Protein AF-A0A396HII7-F1 (afdb_monomer)

Structure (mmCIF, N/CA/C/O backbone):
data_AF-A0A396HII7-F1
#
_entry.id   AF-A0A396HII7-F1
#
loop_
_atom_site.group_PDB
_atom_site.id
_atom_site.type_symbol
_atom_site.label_atom_id
_atom_site.label_alt_id
_atom_site.label_comp_id
_atom_site.label_asym_id
_atom_site.label_entity_id
_atom_site.label_seq_id
_atom_site.pdbx_PDB_ins_code
_atom_site.Cartn_x
_atom_site.Cartn_y
_atom_site.Cartn_z
_atom_site.occupancy
_atom_site.B_iso_or_equiv
_atom_site.auth_seq_id
_atom_site.auth_comp_id
_atom_site.auth_asym_id
_atom_site.auth_atom_id
_atom_site.pdbx_PDB_model_num
ATOM 1 N N . MET A 1 1 ? 71.553 -1.050 11.397 1.00 57.62 1 MET A N 1
ATOM 2 C CA . MET A 1 1 ? 70.196 -0.624 11.823 1.00 57.62 1 MET A CA 1
ATOM 3 C C . MET A 1 1 ? 69.622 0.555 11.029 1.00 57.62 1 MET A C 1
ATOM 5 O O . MET A 1 1 ? 68.467 0.477 10.645 1.00 57.62 1 MET A O 1
ATOM 9 N N . LYS A 1 2 ? 70.392 1.611 10.714 1.00 61.56 2 LYS A N 1
ATOM 10 C CA . LYS A 1 2 ? 69.886 2.790 9.973 1.00 61.56 2 LYS A CA 1
ATOM 11 C C . LYS A 1 2 ? 69.479 2.507 8.511 1.00 61.56 2 LYS A C 1
ATOM 13 O O . LYS A 1 2 ? 68.483 3.046 8.051 1.00 61.56 2 LYS A O 1
ATOM 18 N N . GLY A 1 3 ? 70.200 1.622 7.813 1.00 68.00 3 GLY A N 1
ATOM 19 C CA . GLY A 1 3 ? 69.889 1.252 6.420 1.00 68.00 3 GLY A CA 1
ATOM 20 C C . GLY A 1 3 ? 68.601 0.435 6.259 1.00 68.00 3 GLY A C 1
ATOM 21 O O . GLY A 1 3 ? 67.838 0.672 5.333 1.00 68.00 3 GLY A O 1
ATOM 22 N N . VAL A 1 4 ? 68.308 -0.460 7.209 1.00 72.00 4 VAL A N 1
ATOM 23 C CA . VAL A 1 4 ? 67.049 -1.231 7.229 1.00 72.00 4 VAL A CA 1
ATOM 24 C C . VAL A 1 4 ? 65.860 -0.306 7.489 1.00 72.00 4 VAL A C 1
ATOM 26 O O . VAL A 1 4 ? 64.832 -0.431 6.836 1.00 72.00 4 VAL A O 1
ATOM 29 N N . PHE A 1 5 ? 66.022 0.675 8.382 1.00 71.44 5 PHE A N 1
ATOM 30 C CA . PHE A 1 5 ? 64.993 1.681 8.639 1.00 71.44 5 PHE A CA 1
ATOM 31 C C . PHE A 1 5 ? 64.696 2.530 7.394 1.00 71.44 5 PHE A C 1
ATOM 33 O O . PHE A 1 5 ? 63.537 2.742 7.056 1.00 71.44 5 PHE A O 1
ATOM 40 N N . TRP A 1 6 ? 65.731 2.949 6.660 1.00 75.75 6 TRP A N 1
ATOM 41 C CA . TRP A 1 6 ? 65.559 3.713 5.422 1.00 75.75 6 TRP A CA 1
ATOM 42 C C . TRP A 1 6 ? 64.851 2.911 4.320 1.00 75.75 6 TRP A C 1
ATOM 44 O O . TRP A 1 6 ? 63.961 3.438 3.659 1.00 75.75 6 TRP A O 1
ATOM 54 N N . LEU A 1 7 ? 65.175 1.623 4.169 1.00 74.50 7 LEU A N 1
ATOM 55 C CA . LEU A 1 7 ? 64.502 0.739 3.210 1.00 74.50 7 LEU A CA 1
ATOM 56 C C . LEU A 1 7 ? 63.015 0.535 3.543 1.00 74.50 7 LEU A C 1
ATOM 58 O O . LEU A 1 7 ? 62.179 0.543 2.640 1.00 74.50 7 LEU A O 1
ATOM 62 N N . LEU A 1 8 ? 62.671 0.414 4.829 1.00 74.56 8 LEU A N 1
ATOM 63 C CA . LEU A 1 8 ? 61.278 0.289 5.270 1.00 74.56 8 LEU A CA 1
ATOM 64 C C . LEU A 1 8 ? 60.475 1.571 5.012 1.00 74.56 8 LEU A C 1
ATOM 66 O O . LEU A 1 8 ? 59.342 1.496 4.542 1.00 74.56 8 LEU A O 1
ATOM 70 N N . VAL A 1 9 ? 61.066 2.747 5.250 1.00 78.19 9 VAL A N 1
ATOM 71 C CA . VAL A 1 9 ? 60.403 4.038 4.993 1.00 78.19 9 VAL A CA 1
ATOM 72 C C . VAL A 1 9 ? 60.143 4.237 3.497 1.00 78.19 9 VAL A C 1
ATOM 74 O O . VAL A 1 9 ? 59.038 4.616 3.115 1.00 78.19 9 VAL A O 1
ATOM 77 N N . VAL A 1 10 ? 61.114 3.914 2.637 1.00 80.69 10 VAL A N 1
ATOM 78 C CA . VAL A 1 10 ? 60.950 4.017 1.176 1.00 80.69 10 VAL A CA 1
ATOM 79 C C . VAL A 1 10 ? 59.861 3.063 0.670 1.00 80.69 10 VAL A C 1
ATOM 81 O O . VAL A 1 10 ? 59.030 3.459 -0.145 1.00 80.69 10 VAL A O 1
ATOM 84 N N . SER A 1 11 ? 59.799 1.838 1.200 1.00 71.75 11 SER A N 1
ATOM 85 C CA . SER A 1 11 ? 58.761 0.863 0.840 1.00 71.75 11 SER A CA 1
ATOM 86 C C . SER A 1 11 ? 57.343 1.338 1.178 1.00 71.75 11 SER A C 1
ATOM 88 O O . SER A 1 11 ? 56.421 1.080 0.405 1.00 71.75 11 SER A O 1
ATOM 90 N N . VAL A 1 12 ? 57.147 2.019 2.312 1.00 75.81 12 VAL A N 1
ATOM 91 C CA . VAL A 1 12 ? 55.826 2.533 2.722 1.00 75.81 12 VAL A CA 1
ATOM 92 C C . VAL A 1 12 ? 55.381 3.696 1.832 1.00 75.81 12 VAL A C 1
ATOM 94 O O . VAL A 1 12 ? 54.211 3.773 1.460 1.00 75.81 12 VAL A O 1
ATOM 97 N N . VAL A 1 13 ? 56.312 4.566 1.431 1.00 76.19 13 VAL A N 1
ATOM 98 C CA . VAL A 1 13 ? 56.009 5.705 0.549 1.00 76.19 13 VAL A CA 1
ATOM 99 C C . VAL A 1 13 ? 55.582 5.221 -0.841 1.00 76.19 13 VAL A C 1
ATOM 101 O O . VAL A 1 13 ? 54.569 5.688 -1.357 1.00 76.19 13 VAL A O 1
ATOM 104 N N . ILE A 1 14 ? 56.263 4.219 -1.408 1.00 73.88 14 ILE A N 1
ATOM 105 C CA . ILE A 1 14 ? 55.918 3.664 -2.731 1.00 73.88 14 ILE A CA 1
ATOM 106 C C . ILE A 1 14 ? 54.527 3.005 -2.728 1.00 73.88 14 ILE A C 1
ATOM 108 O O . ILE A 1 14 ? 53.771 3.154 -3.687 1.00 73.88 14 ILE A O 1
ATOM 112 N N . ALA A 1 15 ? 54.148 2.321 -1.643 1.00 68.44 15 ALA A N 1
ATOM 113 C CA . ALA A 1 15 ? 52.841 1.667 -1.536 1.00 68.44 15 ALA A CA 1
ATOM 114 C C . ALA A 1 15 ? 51.663 2.660 -1.454 1.00 68.44 15 ALA A C 1
ATOM 116 O O . ALA A 1 15 ? 50.546 2.317 -1.836 1.00 68.44 15 ALA A O 1
ATOM 117 N N . SER A 1 16 ? 51.905 3.900 -1.007 1.00 66.56 16 SER A N 1
ATOM 118 C CA . SER A 1 16 ? 50.868 4.939 -0.893 1.00 66.56 16 SER A CA 1
ATOM 119 C C . SER A 1 16 ? 50.465 5.589 -2.224 1.00 66.56 16 SER A C 1
ATOM 121 O O . SER A 1 16 ? 49.488 6.334 -2.271 1.00 66.56 16 SER A O 1
ATOM 123 N N . TRP A 1 17 ? 51.179 5.288 -3.313 1.00 65.12 17 TRP A N 1
ATOM 124 C CA . TRP A 1 17 ? 50.896 5.813 -4.655 1.00 65.12 17 TRP A CA 1
ATOM 125 C C . TRP A 1 17 ? 50.217 4.811 -5.587 1.00 65.12 17 TRP A C 1
ATOM 127 O O . TRP A 1 17 ? 50.031 5.109 -6.765 1.00 65.12 17 TRP A O 1
ATOM 137 N N . ILE A 1 18 ? 49.821 3.637 -5.089 1.00 70.19 18 ILE A N 1
ATOM 138 C CA . ILE A 1 18 ? 49.029 2.690 -5.876 1.00 70.19 18 ILE A CA 1
ATOM 139 C C . ILE A 1 18 ? 47.551 3.081 -5.727 1.00 70.19 18 ILE A C 1
ATOM 141 O O . ILE A 1 18 ? 47.002 2.938 -4.632 1.00 70.19 18 ILE A O 1
ATOM 145 N N . PRO A 1 19 ? 46.871 3.564 -6.783 1.00 62.53 19 PRO A N 1
ATOM 146 C CA . PRO A 1 19 ? 45.441 3.827 -6.717 1.00 62.53 19 PRO A CA 1
ATOM 147 C C . PRO A 1 19 ? 44.676 2.508 -6.525 1.00 62.53 19 PRO A C 1
ATOM 149 O O . PRO A 1 19 ? 44.428 1.753 -7.466 1.00 62.53 19 PRO A O 1
ATOM 152 N N . LEU A 1 20 ? 44.285 2.236 -5.279 1.00 60.09 20 LEU A N 1
ATOM 153 C CA . LEU A 1 20 ? 43.356 1.178 -4.876 1.00 60.09 20 LEU A CA 1
ATOM 154 C C . LEU A 1 20 ? 41.928 1.544 -5.302 1.00 60.09 20 LEU A C 1
ATOM 156 O O . LEU A 1 20 ? 41.086 1.839 -4.465 1.00 60.09 20 LEU A O 1
ATOM 160 N N . SER A 1 21 ? 41.650 1.576 -6.605 1.00 61.25 21 SER A N 1
ATOM 161 C CA . SER A 1 21 ? 40.279 1.501 -7.127 1.00 61.25 21 SER A CA 1
ATOM 162 C C . SER A 1 21 ? 40.289 1.387 -8.651 1.00 61.25 21 SER A C 1
ATOM 164 O O . SER A 1 21 ? 40.193 2.377 -9.373 1.00 61.25 21 SER A O 1
ATOM 166 N N . HIS A 1 22 ? 40.373 0.160 -9.161 1.00 53.53 22 HIS A N 1
ATOM 167 C CA . HIS A 1 22 ? 39.780 -0.148 -10.460 1.00 53.53 22 HIS A CA 1
ATOM 168 C C . HIS A 1 22 ? 38.350 -0.620 -10.199 1.00 53.53 22 HIS A C 1
ATOM 170 O O . HIS A 1 22 ? 38.063 -1.815 -10.186 1.00 53.53 22 HIS A O 1
ATOM 176 N N . CYS A 1 23 ? 37.441 0.325 -9.948 1.00 59.28 23 CYS A N 1
ATOM 177 C CA . CYS A 1 23 ? 36.015 0.044 -10.046 1.00 59.28 23 CYS A CA 1
ATOM 178 C C . CYS A 1 23 ? 35.709 -0.296 -11.509 1.00 59.28 23 CYS A C 1
ATOM 180 O O . CYS A 1 23 ? 35.535 0.600 -12.337 1.00 59.28 23 CYS A O 1
ATOM 182 N N . ALA A 1 24 ? 35.661 -1.590 -11.836 1.00 65.44 24 ALA A N 1
ATOM 183 C CA . ALA A 1 24 ? 35.073 -2.056 -13.082 1.00 65.44 24 ALA A CA 1
ATOM 184 C C . ALA A 1 24 ? 33.665 -1.454 -13.169 1.00 65.44 24 ALA A C 1
ATOM 186 O O . ALA A 1 24 ? 32.814 -1.723 -12.316 1.00 65.44 24 ALA A O 1
ATOM 187 N N . LYS A 1 25 ? 33.434 -0.574 -14.153 1.00 59.06 25 LYS A N 1
ATOM 188 C CA . LYS A 1 25 ? 32.100 -0.025 -14.401 1.00 59.06 25 LYS A CA 1
ATOM 189 C C . LYS A 1 25 ? 31.193 -1.215 -14.683 1.00 59.06 25 LYS A C 1
ATOM 191 O O . LYS A 1 25 ? 31.328 -1.854 -15.725 1.00 59.06 25 LYS A O 1
ATOM 196 N N . LYS A 1 26 ? 30.303 -1.536 -13.738 1.00 60.84 26 LYS A N 1
ATOM 197 C CA . LYS A 1 26 ? 29.239 -2.509 -13.987 1.00 60.84 26 LYS A CA 1
ATOM 198 C C . LYS A 1 26 ? 28.499 -2.052 -15.248 1.00 60.84 26 LYS A C 1
ATOM 200 O O . LYS A 1 26 ? 28.275 -0.844 -15.386 1.00 60.84 26 LYS A O 1
ATOM 205 N N . PRO A 1 27 ? 28.151 -2.967 -16.169 1.00 64.94 27 PRO A N 1
ATOM 206 C CA . PRO A 1 27 ? 27.341 -2.598 -17.317 1.00 64.94 27 PRO A CA 1
ATOM 207 C C . PRO A 1 27 ? 26.074 -1.915 -16.799 1.00 64.94 27 PRO A C 1
ATOM 209 O O . PRO A 1 27 ? 25.372 -2.458 -15.945 1.00 64.94 27 PRO A O 1
ATOM 212 N N . VAL A 1 28 ? 25.839 -0.685 -17.256 1.00 62.84 28 VAL A N 1
ATOM 213 C CA . VAL A 1 28 ? 24.643 0.075 -16.891 1.00 62.84 28 VAL A CA 1
ATOM 214 C C . VAL A 1 28 ? 23.465 -0.650 -17.528 1.00 62.84 28 VAL A C 1
ATOM 216 O O . VAL A 1 28 ? 23.359 -0.713 -18.753 1.00 62.84 28 VAL A O 1
ATOM 219 N N . GLY A 1 29 ? 22.616 -1.256 -16.697 1.00 63.56 29 GLY A N 1
ATOM 220 C CA . GLY A 1 29 ? 21.359 -1.832 -17.154 1.00 63.56 29 GLY A CA 1
ATOM 221 C C . GLY A 1 29 ? 20.504 -0.729 -17.768 1.00 63.56 29 GLY A C 1
ATOM 222 O O . GLY A 1 29 ? 20.238 0.281 -17.122 1.00 63.56 29 GLY A O 1
ATOM 223 N N . ILE A 1 30 ? 20.115 -0.893 -19.030 1.00 67.06 30 ILE A N 1
ATOM 224 C CA . ILE A 1 30 ? 19.179 0.018 -19.691 1.00 67.06 30 ILE A CA 1
ATOM 225 C C . ILE A 1 30 ? 17.792 -0.265 -19.112 1.00 67.06 30 ILE A C 1
ATOM 227 O O . ILE A 1 30 ? 17.351 -1.415 -19.146 1.00 67.06 30 ILE A O 1
ATOM 231 N N . ALA A 1 31 ? 17.115 0.765 -18.599 1.00 66.69 31 ALA A N 1
ATOM 232 C CA . ALA A 1 31 ? 15.724 0.662 -18.171 1.00 66.69 31 ALA A CA 1
ATOM 233 C C . ALA A 1 31 ? 14.859 0.235 -19.362 1.00 66.69 31 ALA A C 1
ATOM 235 O O . ALA A 1 31 ? 14.849 0.908 -20.399 1.00 66.69 31 ALA A O 1
ATOM 236 N N . ARG A 1 32 ? 14.160 -0.893 -19.233 1.00 68.75 32 ARG A N 1
ATOM 237 C CA . ARG A 1 32 ? 13.344 -1.429 -20.317 1.00 68.75 32 ARG A CA 1
ATOM 238 C C . ARG A 1 32 ? 11.867 -1.143 -20.082 1.00 68.75 32 ARG A C 1
ATOM 240 O O . ARG A 1 32 ? 11.378 -1.211 -18.959 1.00 68.75 32 ARG A O 1
ATOM 247 N N . LYS A 1 33 ? 11.130 -0.816 -21.147 1.00 71.25 33 LYS A N 1
ATOM 248 C CA . LYS A 1 33 ? 9.692 -0.505 -21.036 1.00 71.25 33 LYS A CA 1
ATOM 249 C C . LYS A 1 33 ? 8.873 -1.734 -20.653 1.00 71.25 33 LYS A C 1
ATOM 251 O O . LYS A 1 33 ? 7.848 -1.600 -19.994 1.00 71.25 33 LYS A O 1
ATOM 256 N N . GLU A 1 34 ? 9.335 -2.917 -21.037 1.00 70.50 34 GLU A N 1
ATOM 257 C CA . GLU A 1 34 ? 8.752 -4.193 -20.635 1.00 70.50 34 GLU A CA 1
ATOM 258 C C . GLU A 1 34 ? 8.834 -4.460 -19.127 1.00 70.50 34 GLU A C 1
ATOM 260 O O . GLU A 1 34 ? 8.051 -5.268 -18.640 1.00 70.50 34 GLU A O 1
ATOM 265 N N . ASP A 1 35 ? 9.703 -3.766 -18.380 1.00 67.69 35 ASP A N 1
ATOM 266 C CA . ASP A 1 35 ? 9.818 -3.935 -16.927 1.00 67.69 35 ASP A CA 1
ATOM 267 C C . ASP A 1 35 ? 8.734 -3.157 -16.153 1.00 67.69 35 ASP A C 1
ATOM 269 O O . ASP A 1 35 ? 8.428 -3.472 -15.002 1.00 67.69 35 ASP A O 1
ATOM 273 N N . VAL A 1 36 ? 8.084 -2.178 -16.799 1.00 74.75 36 VAL A N 1
ATOM 274 C CA . VAL A 1 36 ? 7.088 -1.276 -16.187 1.00 74.75 36 VAL A CA 1
ATOM 275 C C . VAL A 1 36 ? 5.901 -2.014 -15.545 1.00 74.75 36 VAL A C 1
ATOM 277 O O . VAL A 1 36 ? 5.547 -1.666 -14.417 1.00 74.75 36 VAL A O 1
ATOM 280 N N . PRO A 1 37 ? 5.271 -3.031 -16.171 1.00 72.75 37 PRO A N 1
ATOM 281 C CA . PRO A 1 37 ? 4.189 -3.785 -15.531 1.00 72.75 37 PRO A CA 1
ATOM 282 C C . PRO A 1 37 ? 4.632 -4.505 -14.250 1.00 72.75 37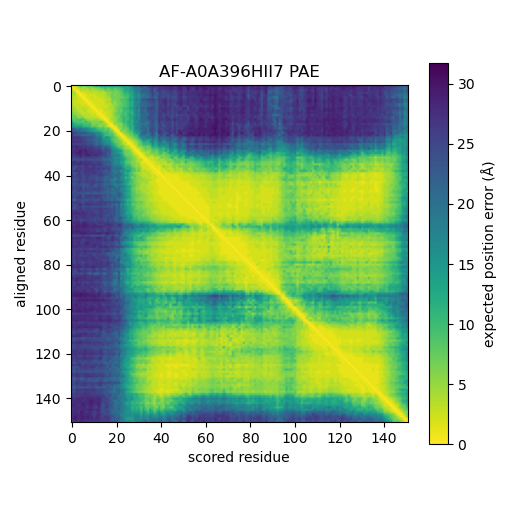 PRO A C 1
ATOM 284 O O . PRO A 1 37 ? 3.890 -4.544 -13.271 1.00 72.75 37 PRO A O 1
ATOM 287 N N . TYR A 1 38 ? 5.856 -5.034 -14.222 1.00 73.50 38 TYR A N 1
ATOM 288 C CA . TYR A 1 38 ? 6.375 -5.778 -13.073 1.00 73.50 38 TYR A CA 1
ATOM 289 C C . TYR A 1 38 ? 6.748 -4.852 -11.918 1.00 73.50 38 TYR A C 1
ATOM 291 O O . TYR A 1 38 ? 6.475 -5.184 -10.766 1.00 73.50 38 TYR A O 1
ATOM 299 N N . ILE A 1 39 ? 7.261 -3.659 -12.231 1.00 77.31 39 ILE A N 1
ATOM 300 C CA . ILE A 1 39 ? 7.469 -2.586 -11.253 1.00 77.31 39 ILE A CA 1
ATOM 301 C C . ILE A 1 39 ? 6.132 -2.209 -10.599 1.00 77.31 39 ILE A C 1
ATOM 303 O O . ILE A 1 39 ? 6.049 -2.142 -9.374 1.00 77.31 39 ILE A O 1
ATOM 307 N N . LYS A 1 40 ? 5.051 -2.053 -11.380 1.00 83.06 40 LYS A N 1
ATOM 308 C CA . LYS A 1 40 ? 3.710 -1.772 -10.831 1.00 83.06 40 LYS A CA 1
ATOM 309 C C . LYS A 1 40 ? 3.235 -2.870 -9.875 1.00 83.06 40 LYS A C 1
ATOM 311 O O . LYS A 1 40 ? 2.719 -2.550 -8.805 1.00 83.06 40 LYS A O 1
ATOM 316 N N . CYS A 1 41 ? 3.432 -4.143 -10.224 1.00 84.94 41 CYS A N 1
ATOM 317 C CA . CYS A 1 41 ? 3.091 -5.259 -9.339 1.00 84.94 41 CYS A CA 1
ATOM 318 C C . CYS A 1 41 ? 3.876 -5.215 -8.020 1.00 84.94 41 CYS A C 1
ATOM 320 O O . CYS A 1 41 ? 3.277 -5.251 -6.949 1.00 84.94 41 CYS A O 1
ATOM 322 N N . GLN A 1 42 ? 5.202 -5.072 -8.087 1.00 82.81 42 GLN A N 1
ATOM 323 C CA . GLN A 1 42 ? 6.061 -5.029 -6.898 1.00 82.81 42 GLN A CA 1
ATOM 324 C C . GLN A 1 42 ? 5.700 -3.868 -5.969 1.00 82.81 42 GLN A C 1
ATOM 326 O O . GLN A 1 42 ? 5.596 -4.049 -4.756 1.00 82.81 42 GLN A O 1
ATOM 331 N N . VAL A 1 43 ? 5.456 -2.685 -6.536 1.00 86.00 43 VAL A N 1
ATOM 332 C CA . VAL A 1 43 ? 4.998 -1.515 -5.779 1.00 86.00 43 VAL A CA 1
ATOM 333 C C . VAL A 1 43 ? 3.656 -1.807 -5.105 1.00 86.00 43 VAL A C 1
ATOM 335 O O . VAL A 1 43 ? 3.491 -1.496 -3.927 1.00 86.00 43 VAL A O 1
ATOM 338 N N . CYS A 1 44 ? 2.722 -2.456 -5.807 1.00 89.12 44 CYS A N 1
ATOM 339 C CA . CYS A 1 44 ? 1.443 -2.847 -5.224 1.00 89.12 44 CYS A CA 1
ATOM 340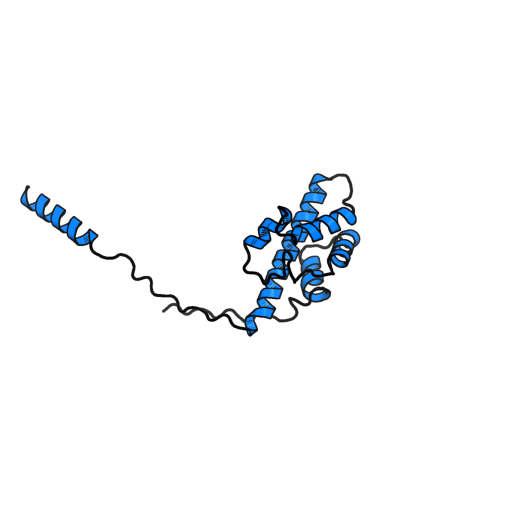 C C . CYS A 1 44 ? 1.589 -3.805 -4.040 1.00 89.12 44 CYS A C 1
ATOM 342 O O . CYS A 1 44 ? 0.957 -3.611 -3.005 1.00 89.12 44 CYS A O 1
ATOM 344 N N . GLU A 1 45 ? 2.434 -4.827 -4.158 1.00 89.88 45 GLU A N 1
ATOM 345 C CA . GLU A 1 45 ? 2.640 -5.795 -3.078 1.00 89.88 45 GLU A CA 1
ATOM 346 C C . GLU A 1 45 ? 3.249 -5.144 -1.830 1.00 89.88 45 GLU A C 1
ATOM 348 O O . GLU A 1 45 ? 2.901 -5.502 -0.703 1.00 89.88 45 GLU A O 1
ATOM 353 N N . ILE A 1 46 ? 4.157 -4.178 -2.007 1.00 89.75 46 ILE A N 1
ATOM 354 C CA . ILE A 1 46 ? 4.721 -3.424 -0.882 1.00 89.75 46 ILE A CA 1
ATOM 355 C C . ILE A 1 46 ? 3.645 -2.538 -0.252 1.00 89.75 46 ILE A C 1
ATOM 357 O O . ILE A 1 46 ? 3.495 -2.538 0.969 1.00 89.75 46 ILE A O 1
ATOM 361 N N . LEU A 1 47 ? 2.859 -1.846 -1.072 1.00 91.00 47 LEU A N 1
ATOM 362 C CA . LEU A 1 47 ? 1.749 -1.018 -0.619 1.00 91.00 47 LEU A CA 1
ATOM 363 C C . LEU A 1 47 ? 0.714 -1.817 0.183 1.00 91.00 47 LEU A C 1
ATOM 365 O O . LEU A 1 47 ? 0.337 -1.398 1.275 1.00 91.00 47 LEU A O 1
ATOM 369 N N . ALA A 1 48 ? 0.308 -2.993 -0.307 1.00 92.44 48 ALA A N 1
ATOM 370 C CA . ALA A 1 48 ? -0.615 -3.889 0.391 1.00 92.44 48 ALA A CA 1
ATOM 371 C C . ALA A 1 48 ? -0.099 -4.248 1.794 1.00 92.44 48 ALA A C 1
ATOM 373 O O . ALA A 1 48 ? -0.848 -4.217 2.772 1.00 92.44 48 ALA A O 1
ATOM 374 N N . LYS A 1 49 ? 1.205 -4.532 1.910 1.00 92.56 49 LYS A N 1
ATOM 375 C CA . LYS A 1 49 ? 1.862 -4.822 3.194 1.00 92.56 49 LYS A CA 1
ATOM 376 C C . LYS A 1 49 ? 1.840 -3.626 4.133 1.00 92.56 49 LYS A C 1
ATOM 378 O O . LYS A 1 49 ? 1.529 -3.804 5.308 1.00 92.56 49 LYS A O 1
ATOM 383 N N . GLN A 1 50 ? 2.140 -2.433 3.632 1.00 93.00 50 GLN A N 1
ATOM 384 C CA . GLN A 1 50 ? 2.161 -1.217 4.447 1.00 93.00 50 GLN A CA 1
ATOM 385 C C . GLN A 1 50 ? 0.766 -0.855 4.945 1.00 93.00 50 GLN A C 1
ATOM 387 O O . GLN A 1 50 ? 0.578 -0.607 6.136 1.00 93.00 50 GLN A O 1
ATOM 392 N N . LEU A 1 51 ? -0.231 -0.940 4.067 1.00 93.62 51 LEU A N 1
ATOM 393 C CA . LEU A 1 51 ? -1.622 -0.704 4.421 1.00 93.62 51 LEU A CA 1
ATOM 394 C C . LEU A 1 51 ? -2.103 -1.681 5.504 1.00 93.62 51 LEU A C 1
ATOM 396 O O . LEU A 1 51 ? -2.663 -1.266 6.519 1.00 93.62 51 LEU A O 1
ATOM 400 N N . TYR A 1 52 ? -1.818 -2.976 5.331 1.00 94.69 52 TYR A N 1
ATOM 401 C CA . TYR A 1 52 ? -2.143 -3.997 6.325 1.00 94.69 52 TYR A CA 1
ATOM 402 C C . TYR A 1 52 ? -1.475 -3.710 7.673 1.00 94.69 52 TYR A C 1
ATOM 404 O O . TYR A 1 52 ? -2.130 -3.738 8.713 1.00 94.69 52 TYR A O 1
ATOM 412 N N . GLN A 1 53 ? -0.177 -3.403 7.667 1.00 94.44 53 GLN A N 1
ATOM 413 C CA . GLN A 1 53 ? 0.577 -3.115 8.884 1.00 94.44 53 GLN A CA 1
ATOM 414 C C . GLN A 1 53 ? -0.002 -1.920 9.640 1.00 94.44 53 GLN A C 1
ATOM 416 O O . GLN A 1 53 ? -0.204 -2.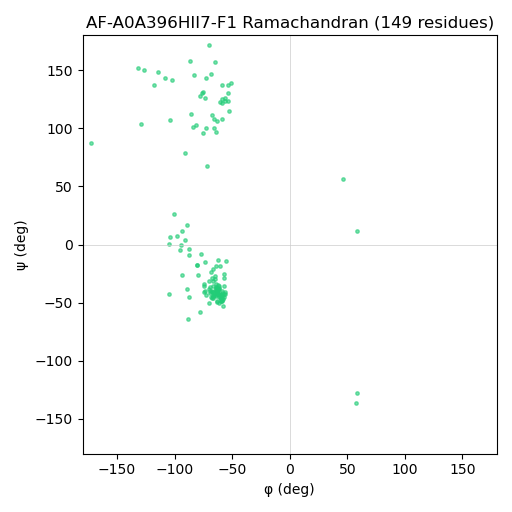016 10.848 1.00 94.44 53 GLN A O 1
ATOM 421 N N . GLN A 1 54 ? -0.329 -0.826 8.953 1.00 94.38 54 GLN A N 1
ATOM 422 C CA . GLN A 1 54 ? -0.876 0.360 9.610 1.00 94.38 54 GLN A CA 1
ATOM 423 C C . GLN A 1 54 ? -2.272 0.126 10.191 1.00 94.38 54 GLN A C 1
ATOM 425 O O . GLN A 1 54 ? -2.533 0.515 11.331 1.00 94.38 54 GLN A O 1
ATOM 430 N N . VAL A 1 55 ? -3.145 -0.588 9.475 1.00 94.81 55 VAL A N 1
ATOM 431 C CA . VAL A 1 55 ? -4.471 -0.965 9.993 1.00 94.81 55 VAL A CA 1
ATOM 432 C C . VAL A 1 55 ? -4.351 -1.858 11.227 1.00 94.81 55 VAL A C 1
ATOM 434 O O . VAL A 1 55 ? -5.056 -1.653 12.218 1.00 94.81 55 VAL A O 1
ATOM 437 N N . GLN A 1 56 ? -3.436 -2.826 11.206 1.00 94.00 56 GLN A N 1
ATOM 438 C CA . GLN A 1 56 ? -3.227 -3.738 12.329 1.00 94.00 56 GLN A CA 1
ATOM 439 C C . GLN A 1 56 ? -2.615 -3.030 13.546 1.00 94.00 56 GLN A C 1
ATOM 441 O O . GLN A 1 56 ? -3.067 -3.273 14.666 1.00 94.00 56 GLN A O 1
ATOM 446 N N . SER A 1 57 ? -1.663 -2.117 13.342 1.00 93.25 57 SER A N 1
ATOM 447 C CA . SER A 1 57 ? -1.111 -1.267 14.406 1.00 93.25 57 SER A CA 1
ATOM 448 C C . SER A 1 57 ? -2.199 -0.411 15.048 1.00 93.25 57 SER A C 1
ATOM 450 O O . SER A 1 57 ? -2.378 -0.449 16.265 1.00 93.25 57 SER A O 1
ATOM 452 N N . LYS A 1 58 ? -3.026 0.262 14.238 1.00 92.81 58 LYS A N 1
ATOM 453 C CA . LYS A 1 58 ? -4.136 1.079 14.742 1.00 92.81 58 LYS A CA 1
ATOM 454 C C . LYS A 1 58 ? -5.163 0.248 15.512 1.00 92.81 58 LYS A C 1
ATOM 456 O O . LYS A 1 58 ? -5.669 0.666 16.551 1.00 92.81 58 LYS A O 1
ATOM 461 N N . LYS A 1 59 ? -5.454 -0.963 15.035 1.00 92.25 59 LYS A N 1
ATOM 462 C CA . LYS A 1 59 ? -6.331 -1.916 15.722 1.00 92.25 59 LYS A CA 1
ATOM 463 C C . LYS A 1 59 ? -5.761 -2.355 17.076 1.00 92.25 59 LYS A C 1
ATOM 465 O O . LYS A 1 59 ? -6.533 -2.517 18.018 1.00 92.25 59 LYS A O 1
ATOM 470 N N . ALA A 1 60 ? -4.444 -2.536 17.186 1.00 92.25 60 ALA A N 1
ATOM 471 C CA . ALA A 1 60 ? -3.784 -2.875 18.446 1.00 92.25 60 ALA A CA 1
ATOM 472 C C . ALA A 1 60 ? -3.816 -1.710 19.451 1.00 92.25 60 ALA A C 1
ATOM 474 O O . ALA A 1 60 ? -4.111 -1.936 20.621 1.00 92.25 60 ALA A O 1
ATOM 475 N N . GLU A 1 61 ? -3.593 -0.474 18.994 1.00 92.44 61 GLU A N 1
ATOM 476 C CA . GLU A 1 61 ? -3.646 0.741 19.825 1.00 92.44 61 GLU A CA 1
ATOM 477 C C . GLU A 1 61 ? -5.042 1.028 20.390 1.00 92.44 61 GLU A C 1
ATOM 479 O O . GLU A 1 61 ? -5.187 1.478 21.524 1.00 92.44 61 GLU A O 1
ATOM 484 N N . ILE A 1 62 ? -6.081 0.784 19.589 1.00 92.19 62 ILE A N 1
ATOM 485 C CA . ILE A 1 62 ? -7.470 1.111 19.937 1.00 92.19 62 ILE A CA 1
ATOM 486 C C . ILE A 1 62 ? -8.145 -0.028 20.726 1.00 92.19 62 ILE A C 1
ATOM 488 O O . ILE A 1 62 ? -9.232 0.157 21.282 1.00 92.19 62 ILE A O 1
ATOM 492 N N . SER A 1 63 ? -7.500 -1.194 20.829 1.00 84.69 63 SER A N 1
ATOM 493 C CA . SER A 1 63 ? -8.010 -2.347 21.575 1.00 84.69 63 SER A CA 1
ATOM 494 C C . SER A 1 63 ? -8.374 -1.964 23.023 1.00 84.69 63 SER A C 1
ATOM 496 O O . SER A 1 63 ? -7.575 -1.319 23.703 1.00 84.69 63 SER A O 1
ATOM 498 N N . PRO A 1 64 ? -9.575 -2.326 23.522 1.00 86.31 64 PRO A N 1
ATOM 499 C CA . PRO A 1 64 ? -10.516 -3.312 22.972 1.00 86.31 64 PRO A CA 1
ATOM 500 C C . PRO A 1 64 ? -11.568 -2.752 21.995 1.00 86.31 64 PRO A C 1
ATOM 502 O O . PRO A 1 64 ? -12.453 -3.493 21.563 1.00 86.31 64 PRO A O 1
ATOM 505 N N . LYS A 1 65 ? -11.533 -1.458 21.648 1.00 89.75 65 LYS A N 1
ATOM 506 C CA . LYS A 1 65 ? -12.507 -0.865 20.718 1.00 89.75 65 LYS A CA 1
ATOM 507 C C . LYS A 1 65 ? -12.236 -1.334 19.282 1.00 89.75 65 LYS A C 1
ATOM 509 O O . LYS A 1 65 ? -11.095 -1.498 18.856 1.00 89.75 65 LYS A O 1
ATOM 514 N N . LYS A 1 66 ? -13.311 -1.549 18.517 1.00 87.12 66 LYS A N 1
ATOM 515 C CA . LYS A 1 66 ? -13.229 -1.932 17.102 1.00 87.12 66 LYS A CA 1
ATOM 516 C C . LYS A 1 66 ? -12.851 -0.707 16.263 1.00 87.12 66 LYS A C 1
ATOM 518 O O . LYS A 1 66 ? -13.488 0.334 16.399 1.00 87.12 66 LYS A O 1
ATOM 523 N N . ILE A 1 67 ? -11.858 -0.860 15.386 1.00 93.00 67 ILE A N 1
ATOM 524 C CA . ILE A 1 67 ? -11.516 0.144 14.371 1.00 93.00 67 ILE A CA 1
ATOM 525 C C . ILE A 1 67 ? -12.728 0.409 13.465 1.00 93.00 67 ILE A C 1
ATOM 527 O O . ILE A 1 67 ? -13.445 -0.531 13.103 1.00 93.00 67 ILE A O 1
ATOM 531 N N . SER A 1 68 ? -12.991 1.674 13.140 1.00 93.06 68 SER A N 1
ATOM 532 C CA . SER A 1 68 ? -14.067 2.052 12.220 1.00 93.06 68 SER A CA 1
ATOM 533 C C . SER A 1 68 ? -13.598 2.025 10.765 1.00 93.06 68 SER A C 1
ATOM 535 O O . SER A 1 68 ? -12.410 2.132 10.480 1.00 93.06 68 SER A O 1
ATOM 537 N N . GLU A 1 69 ? -14.543 1.908 9.836 1.00 91.56 69 GLU A N 1
ATOM 538 C CA . GLU A 1 69 ? -14.278 2.019 8.397 1.00 91.56 69 GLU A CA 1
ATOM 539 C C . GLU A 1 69 ? -13.633 3.366 8.045 1.00 91.56 69 GLU A C 1
ATOM 541 O O . GLU A 1 69 ? -12.623 3.404 7.353 1.00 91.56 69 GLU A O 1
ATOM 546 N N . TYR A 1 70 ? -14.130 4.460 8.631 1.00 91.50 70 TYR A N 1
ATOM 547 C CA . TYR A 1 70 ? -13.560 5.798 8.454 1.00 91.50 70 TYR A CA 1
ATOM 548 C C . TYR A 1 70 ? -12.073 5.867 8.836 1.00 91.50 70 TYR A C 1
ATOM 550 O O . TYR A 1 70 ? -11.279 6.476 8.130 1.00 91.50 70 TYR A O 1
ATOM 558 N N . GLN A 1 71 ? -11.675 5.203 9.925 1.00 92.69 71 GLN A N 1
ATOM 559 C CA . GLN A 1 71 ? -10.267 5.145 10.330 1.00 92.69 71 GLN A CA 1
ATOM 560 C C . GLN A 1 71 ? -9.409 4.359 9.336 1.00 92.69 71 GLN A C 1
ATOM 562 O O . GLN A 1 71 ? -8.231 4.660 9.182 1.00 92.69 71 GLN A O 1
ATOM 567 N N . ILE A 1 72 ? -9.976 3.354 8.668 1.00 93.56 72 ILE A N 1
ATOM 568 C CA . ILE A 1 72 ? -9.271 2.601 7.629 1.00 93.56 72 ILE A CA 1
ATOM 569 C C . ILE A 1 72 ? -9.133 3.449 6.358 1.00 93.56 72 ILE A C 1
ATOM 571 O O . ILE A 1 72 ? -8.058 3.449 5.765 1.00 93.56 72 ILE A O 1
ATOM 575 N N . ILE A 1 73 ? -10.168 4.208 5.979 1.00 91.88 73 ILE A N 1
ATOM 576 C CA . ILE A 1 73 ? -10.110 5.164 4.859 1.00 91.88 73 ILE A CA 1
ATOM 577 C C . ILE A 1 73 ? -9.012 6.203 5.105 1.00 91.88 73 ILE A C 1
ATOM 579 O O . ILE A 1 73 ? -8.159 6.405 4.250 1.00 91.88 73 ILE A O 1
ATOM 583 N N . GLU A 1 74 ? -8.973 6.800 6.299 1.00 91.81 74 GLU A N 1
ATOM 584 C CA . GLU A 1 74 ? -7.945 7.780 6.665 1.00 91.81 74 GLU A CA 1
ATOM 585 C C . GLU A 1 74 ? -6.527 7.192 6.563 1.00 91.81 74 GLU A C 1
ATOM 587 O O . GLU A 1 74 ? -5.609 7.852 6.076 1.00 91.81 74 GLU A O 1
ATOM 592 N N . ILE A 1 75 ? -6.341 5.934 6.980 1.00 93.19 75 ILE A N 1
ATOM 593 C CA . ILE A 1 75 ? -5.067 5.229 6.796 1.00 93.19 75 ILE A CA 1
ATOM 594 C C . ILE A 1 75 ? -4.762 5.061 5.302 1.00 93.19 75 ILE A C 1
ATOM 596 O O . ILE A 1 75 ? -3.655 5.387 4.885 1.00 93.19 75 ILE A O 1
ATOM 600 N N . ALA A 1 76 ? -5.713 4.594 4.487 1.00 91.12 76 ALA A N 1
ATOM 601 C CA . ALA A 1 76 ? -5.507 4.394 3.049 1.00 91.12 76 ALA A CA 1
ATOM 602 C C . ALA A 1 76 ? -5.104 5.692 2.324 1.00 91.12 76 ALA A C 1
ATOM 604 O O . ALA A 1 76 ? -4.156 5.691 1.534 1.00 91.12 76 ALA A O 1
ATOM 605 N N . GLU A 1 77 ? -5.747 6.811 2.664 1.00 88.81 77 GLU A N 1
ATOM 606 C CA . GLU A 1 77 ? -5.421 8.130 2.118 1.00 88.81 77 GLU A CA 1
ATOM 607 C C . GLU A 1 77 ? -4.036 8.621 2.568 1.00 88.81 77 GLU A C 1
ATOM 609 O O . GLU A 1 77 ? -3.255 9.132 1.758 1.00 88.81 77 GLU A O 1
ATOM 614 N N . ASN A 1 78 ? -3.704 8.464 3.855 1.00 90.75 78 ASN A N 1
ATOM 615 C CA . ASN A 1 78 ? -2.443 8.956 4.412 1.00 90.75 78 ASN A CA 1
ATOM 616 C C . ASN A 1 78 ? -1.238 8.104 3.990 1.00 90.75 78 ASN A C 1
ATOM 618 O O . ASN A 1 78 ? -0.174 8.666 3.744 1.00 90.75 78 ASN A O 1
ATOM 622 N N . VAL A 1 79 ? -1.401 6.784 3.830 1.00 89.69 79 VAL A N 1
ATOM 623 C CA . VAL A 1 79 ? -0.361 5.863 3.323 1.00 89.69 79 VAL A CA 1
ATOM 624 C C . VAL A 1 79 ? 0.144 6.284 1.944 1.00 89.69 79 VAL A C 1
ATOM 626 O O . VAL A 1 79 ? 1.301 6.028 1.622 1.00 89.69 79 VAL A O 1
ATOM 629 N N . CYS A 1 80 ? -0.700 6.949 1.150 1.00 82.75 80 CYS A N 1
ATOM 630 C CA . CYS A 1 80 ? -0.376 7.423 -0.193 1.00 82.75 80 CYS A CA 1
ATOM 631 C C . CYS A 1 80 ? 0.097 8.878 -0.260 1.00 82.75 80 CYS A C 1
ATOM 633 O O . CYS A 1 80 ? 0.430 9.332 -1.352 1.00 82.75 80 CYS A O 1
ATOM 635 N N . ASN A 1 81 ? 0.087 9.624 0.846 1.00 84.25 81 ASN A N 1
ATOM 636 C CA . ASN A 1 81 ? 0.345 11.061 0.854 1.00 84.25 81 ASN A CA 1
ATOM 637 C C . ASN A 1 81 ? 1.753 11.361 1.369 1.00 84.25 81 ASN A C 1
ATOM 639 O O . ASN A 1 81 ? 1.984 11.327 2.572 1.00 84.25 81 ASN A O 1
ATOM 643 N N . LEU A 1 82 ? 2.666 11.762 0.482 1.00 83.00 82 LEU A N 1
ATOM 644 C CA . LEU A 1 82 ? 4.080 12.030 0.803 1.00 83.00 82 LEU A CA 1
ATOM 645 C C . LEU A 1 82 ? 4.324 13.062 1.925 1.00 83.00 82 LEU A C 1
ATOM 647 O O . LEU A 1 82 ? 5.438 13.175 2.426 1.00 83.00 82 LEU A O 1
ATOM 651 N N . LYS A 1 83 ? 3.313 13.847 2.319 1.00 84.25 83 LYS A N 1
ATOM 652 C CA . LYS A 1 83 ? 3.400 14.807 3.437 1.00 84.25 83 LYS A CA 1
ATOM 653 C C . LYS A 1 83 ? 3.075 14.182 4.796 1.00 84.25 83 LYS A C 1
ATOM 655 O O . LYS A 1 83 ? 3.093 14.885 5.808 1.00 84.25 83 LYS A O 1
ATOM 660 N N . LYS A 1 84 ? 2.691 12.909 4.818 1.00 89.12 84 LYS A N 1
ATOM 661 C CA . LYS A 1 84 ? 2.260 12.163 5.997 1.00 89.12 84 LYS A CA 1
ATOM 662 C C . LYS A 1 84 ? 3.334 11.156 6.377 1.00 89.12 84 LYS A C 1
ATOM 664 O O . LYS A 1 84 ? 3.950 10.545 5.511 1.00 89.12 84 LYS A O 1
ATOM 669 N N . VAL A 1 85 ? 3.527 10.961 7.678 1.00 86.81 85 VAL A N 1
ATOM 670 C CA . VAL A 1 85 ? 4.528 10.014 8.196 1.00 86.81 85 VAL A CA 1
ATOM 671 C C . VAL A 1 85 ? 4.179 8.573 7.807 1.00 86.81 85 VAL A C 1
ATOM 673 O O . VAL A 1 85 ? 5.052 7.735 7.603 1.00 86.81 85 VAL A O 1
ATOM 676 N N . GLU A 1 86 ? 2.889 8.303 7.614 1.00 86.25 86 GLU A N 1
ATOM 677 C CA . GLU A 1 86 ? 2.346 7.059 7.087 1.00 86.25 86 GLU A CA 1
ATOM 678 C C . GLU A 1 86 ? 2.838 6.736 5.669 1.00 86.25 86 GLU A C 1
ATOM 680 O O . GLU A 1 86 ? 2.750 5.577 5.272 1.00 86.25 86 GLU A O 1
ATOM 685 N N . ALA A 1 87 ? 3.359 7.713 4.921 1.00 86.25 87 ALA A N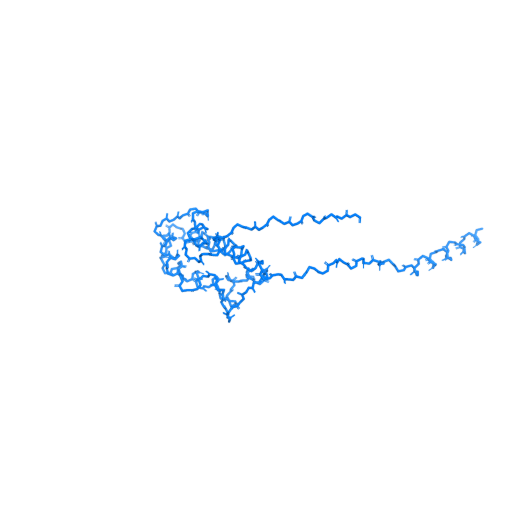 1
ATOM 686 C CA . ALA A 1 87 ? 3.898 7.544 3.575 1.00 86.25 87 ALA A CA 1
ATOM 687 C C . ALA A 1 87 ? 5.435 7.564 3.518 1.00 86.25 87 ALA A C 1
ATOM 689 O O . ALA A 1 87 ? 5.994 7.376 2.441 1.00 86.25 87 ALA A O 1
ATOM 690 N N . ASP A 1 88 ? 6.152 7.722 4.639 1.00 86.31 88 ASP A N 1
ATOM 691 C CA . ASP A 1 88 ? 7.629 7.762 4.653 1.00 86.31 88 ASP A CA 1
ATOM 692 C C . ASP A 1 88 ? 8.269 6.503 4.037 1.00 86.31 88 ASP A C 1
ATOM 694 O O . ASP A 1 88 ? 9.399 6.530 3.539 1.00 86.31 88 ASP A O 1
ATOM 698 N N . TRP A 1 89 ? 7.553 5.376 4.057 1.00 85.25 89 TRP A N 1
ATOM 699 C 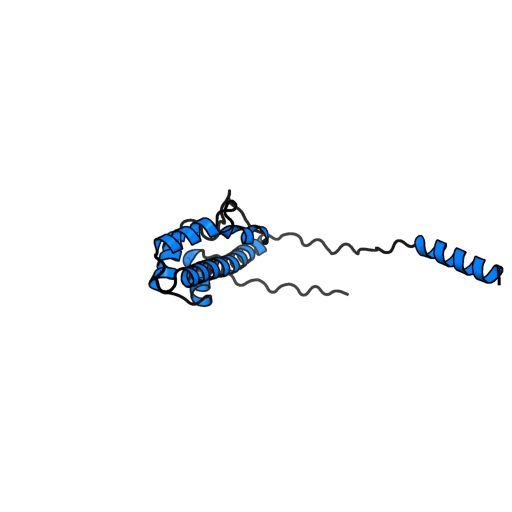CA . TRP A 1 89 ? 7.986 4.128 3.428 1.00 85.25 89 TRP A CA 1
ATOM 700 C C . TRP A 1 89 ? 8.085 4.236 1.898 1.00 85.25 89 TRP A C 1
ATOM 702 O O . TRP A 1 89 ? 8.928 3.556 1.312 1.00 85.25 89 TRP A O 1
ATOM 712 N N . ILE A 1 90 ? 7.273 5.092 1.264 1.00 83.31 90 ILE A N 1
ATOM 713 C CA . ILE A 1 90 ? 7.234 5.304 -0.191 1.00 83.31 90 ILE A CA 1
ATOM 714 C C . ILE A 1 90 ? 8.580 5.833 -0.685 1.00 83.31 90 ILE A C 1
ATOM 716 O O . ILE A 1 90 ? 9.099 5.351 -1.687 1.00 83.31 90 ILE A O 1
ATOM 720 N N . LEU A 1 91 ? 9.215 6.730 0.077 1.00 78.25 91 LEU A N 1
ATOM 721 C CA . LEU A 1 91 ? 10.509 7.335 -0.268 1.00 78.25 91 LEU A CA 1
ATOM 722 C C . LEU A 1 91 ? 11.664 6.323 -0.368 1.00 78.25 91 LEU A C 1
ATOM 724 O O . LEU A 1 91 ? 12.747 6.657 -0.843 1.00 78.25 91 LEU A O 1
ATOM 728 N N . ARG A 1 92 ? 11.467 5.091 0.117 1.00 75.81 92 ARG A N 1
ATOM 729 C CA . ARG A 1 92 ? 12.472 4.018 0.075 1.00 75.81 92 ARG A CA 1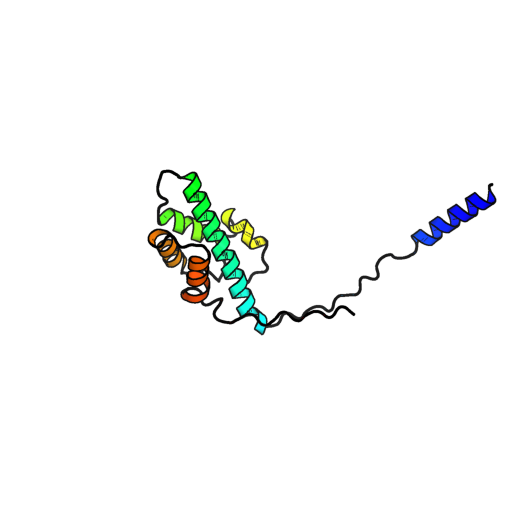
ATOM 730 C C . ARG A 1 92 ? 12.325 3.104 -1.143 1.00 75.81 92 ARG A C 1
ATOM 732 O O . ARG A 1 92 ? 13.101 2.157 -1.267 1.00 75.81 92 ARG A O 1
ATOM 739 N N . ILE A 1 93 ? 11.345 3.350 -2.008 1.00 71.75 93 ILE A N 1
ATOM 740 C CA . ILE A 1 93 ? 11.062 2.551 -3.203 1.00 71.75 93 ILE A CA 1
ATOM 741 C C . ILE A 1 93 ? 11.329 3.418 -4.442 1.00 71.75 93 ILE A C 1
ATOM 743 O O . ILE A 1 93 ? 11.152 4.630 -4.413 1.00 71.75 93 ILE A O 1
ATOM 747 N N . ASP A 1 94 ? 11.761 2.796 -5.535 1.00 61.09 94 ASP A N 1
ATOM 748 C CA . ASP A 1 94 ? 11.875 3.430 -6.854 1.00 61.09 94 ASP A CA 1
ATOM 749 C C . ASP A 1 94 ? 10.493 3.378 -7.544 1.00 61.09 94 ASP A C 1
ATOM 751 O O . ASP A 1 94 ? 10.069 2.297 -7.964 1.00 61.09 94 ASP A O 1
ATOM 755 N N . ILE A 1 95 ? 9.720 4.480 -7.556 1.00 66.69 95 ILE A N 1
ATOM 756 C CA . ILE A 1 95 ? 8.288 4.455 -7.932 1.00 66.69 95 ILE A CA 1
ATOM 757 C C . ILE A 1 95 ? 7.892 5.448 -9.031 1.00 66.69 95 ILE A C 1
ATOM 759 O O . ILE A 1 95 ? 8.416 6.550 -9.149 1.00 66.69 95 ILE A O 1
ATOM 763 N N . VAL A 1 96 ? 6.871 5.052 -9.800 1.00 58.78 96 VAL A N 1
ATOM 764 C CA . VAL A 1 96 ? 6.096 5.904 -10.707 1.00 58.78 96 VAL A CA 1
ATOM 765 C C . VAL A 1 96 ? 5.132 6.776 -9.890 1.00 58.78 96 VAL A C 1
ATOM 767 O O . VAL A 1 96 ? 4.042 6.340 -9.514 1.00 58.78 96 VAL A O 1
ATOM 770 N N . GLU A 1 97 ? 5.539 8.005 -9.595 1.00 56.59 97 GLU A N 1
ATOM 771 C CA . GLU A 1 97 ? 4.713 9.000 -8.904 1.00 56.59 97 GLU A CA 1
ATOM 772 C C . GLU A 1 97 ? 3.776 9.737 -9.875 1.00 56.59 97 GLU A C 1
ATOM 774 O O . GLU A 1 97 ? 4.137 10.029 -11.020 1.00 56.59 97 GLU A O 1
ATOM 779 N N . LYS A 1 98 ? 2.572 10.097 -9.409 1.00 49.81 98 LYS A N 1
ATOM 780 C CA . LYS A 1 98 ? 1.695 11.052 -10.099 1.00 49.81 98 LYS A CA 1
ATOM 781 C C . LYS A 1 98 ? 1.239 12.114 -9.102 1.00 49.81 98 LYS A C 1
ATOM 783 O O . LYS A 1 98 ? 0.339 11.875 -8.303 1.00 49.81 98 LYS A O 1
ATOM 788 N N . ALA A 1 99 ? 1.842 13.300 -9.188 1.00 62.22 99 ALA A N 1
ATOM 789 C CA . ALA A 1 99 ? 1.742 14.331 -8.150 1.00 62.22 99 ALA A CA 1
ATOM 790 C C . ALA A 1 99 ? 2.228 13.796 -6.785 1.00 62.22 99 ALA A C 1
ATOM 792 O O . ALA A 1 99 ? 3.259 13.140 -6.740 1.00 62.22 99 ALA A O 1
ATOM 793 N N . ASP A 1 100 ? 1.522 14.075 -5.687 1.00 62.09 100 ASP A N 1
ATOM 794 C CA . ASP A 1 100 ? 1.860 13.648 -4.322 1.00 62.09 100 ASP A CA 1
ATOM 795 C C . ASP A 1 100 ? 1.262 12.285 -3.926 1.00 62.09 100 ASP A C 1
ATOM 797 O O . ASP A 1 100 ? 1.197 11.977 -2.734 1.00 62.09 100 ASP A O 1
ATOM 801 N N . ARG A 1 101 ? 0.812 11.486 -4.912 1.00 57.81 101 ARG A N 1
ATOM 802 C CA . ARG A 1 101 ? 0.137 10.196 -4.709 1.00 57.81 101 ARG A CA 1
ATOM 803 C C . ARG A 1 101 ? 0.687 9.062 -5.574 1.00 57.81 101 ARG A C 1
ATOM 805 O O . ARG A 1 101 ? 1.165 9.253 -6.695 1.00 57.81 101 ARG A O 1
ATOM 812 N N . LEU A 1 102 ? 0.543 7.852 -5.039 1.00 65.25 102 LEU A N 1
ATOM 813 C CA . LEU A 1 102 ? 0.876 6.598 -5.704 1.00 65.25 102 LEU A CA 1
ATOM 814 C C . LEU A 1 102 ? -0.218 6.204 -6.712 1.00 65.25 102 LEU A C 1
ATOM 816 O O . LEU A 1 102 ? -1.388 6.092 -6.351 1.00 65.25 102 LEU A O 1
ATOM 820 N N . GLU A 1 103 ? 0.150 5.923 -7.966 1.00 69.50 103 GLU A N 1
ATOM 821 C CA . GLU A 1 103 ? -0.831 5.565 -9.011 1.00 69.50 103 GL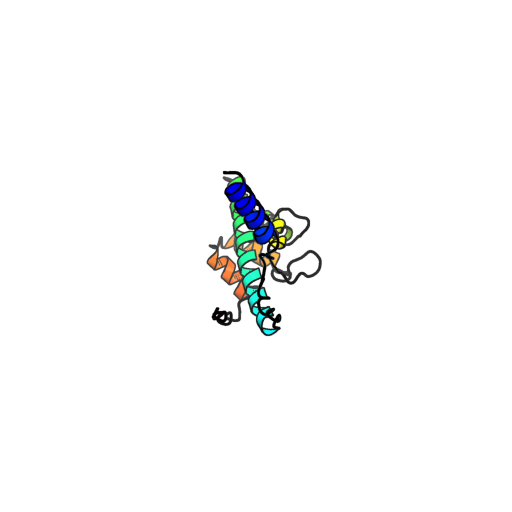U A CA 1
ATOM 822 C C . GLU A 1 103 ? -1.535 4.216 -8.744 1.00 69.50 103 GLU A C 1
ATOM 824 O O . GLU A 1 103 ? -2.624 3.973 -9.253 1.00 69.50 103 GLU A O 1
ATOM 829 N N . VAL A 1 104 ? -0.939 3.339 -7.931 1.00 71.56 104 VAL A N 1
ATOM 830 C CA . VAL A 1 104 ? -1.402 1.953 -7.744 1.00 71.56 104 VAL A CA 1
ATOM 831 C C . VAL A 1 104 ? -2.727 1.839 -6.971 1.00 71.56 104 VAL A C 1
ATOM 833 O O . VAL A 1 104 ? -3.493 0.919 -7.246 1.00 71.56 104 VAL A O 1
ATOM 836 N N . LEU A 1 105 ? -3.015 2.756 -6.039 1.00 73.12 105 LEU A N 1
ATOM 837 C CA . LEU A 1 105 ? -4.272 2.764 -5.265 1.00 73.12 105 LEU A CA 1
ATOM 838 C C . LEU A 1 105 ? -5.386 3.568 -5.959 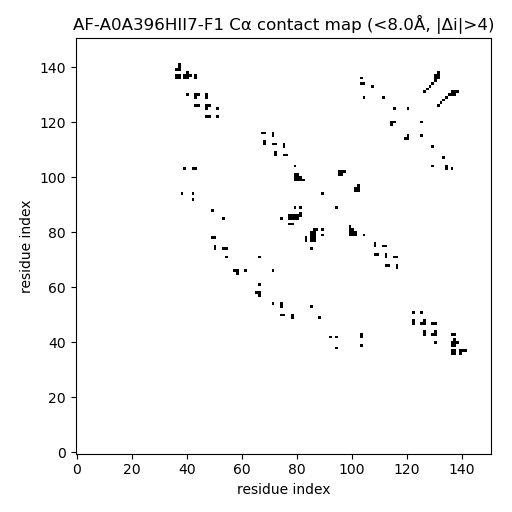1.00 73.12 105 LEU A C 1
ATOM 840 O O . LEU A 1 105 ? -6.535 3.120 -6.022 1.00 73.12 105 LEU A O 1
ATOM 844 N N . GLY A 1 106 ? -5.043 4.697 -6.585 1.00 71.50 106 GLY A N 1
ATOM 845 C CA . GLY A 1 106 ? -5.966 5.461 -7.430 1.00 71.50 106 GLY A CA 1
ATOM 846 C C . GLY A 1 106 ? -7.230 5.932 -6.698 1.00 71.50 106 GLY A C 1
ATOM 847 O O . GLY A 1 106 ? -7.138 6.583 -5.668 1.00 71.50 106 GLY A O 1
ATOM 848 N N . TYR A 1 107 ? -8.409 5.645 -7.264 1.00 71.62 107 TYR A N 1
ATOM 849 C CA . TYR A 1 107 ? -9.728 5.973 -6.688 1.00 71.62 107 TYR A CA 1
ATOM 850 C C . TYR A 1 107 ? -10.323 4.833 -5.851 1.00 71.62 107 TYR A C 1
ATOM 852 O O . TYR A 1 107 ? -11.507 4.856 -5.529 1.00 71.62 107 TYR A O 1
ATOM 860 N N . SER A 1 108 ? -9.519 3.821 -5.539 1.00 82.69 108 SER A N 1
ATOM 861 C CA . SER A 1 108 ? -10.008 2.555 -4.991 1.00 82.69 108 SER A CA 1
ATOM 862 C C . SER A 1 108 ? -9.887 2.481 -3.465 1.00 82.69 108 SER A C 1
ATOM 864 O O . SER A 1 108 ? -10.134 1.433 -2.875 1.00 82.69 108 SER A O 1
ATOM 866 N N . ASP A 1 109 ? -9.506 3.579 -2.806 1.00 80.75 109 ASP A N 1
ATOM 867 C CA . ASP A 1 109 ? -9.277 3.636 -1.356 1.00 80.75 109 ASP A CA 1
ATOM 868 C C . ASP A 1 109 ? -10.519 3.200 -0.562 1.00 80.75 109 ASP A C 1
ATOM 870 O O . ASP A 1 109 ? -10.406 2.511 0.453 1.00 80.75 109 ASP A O 1
ATOM 874 N N . THR A 1 110 ? -11.713 3.537 -1.064 1.00 86.94 110 THR A N 1
ATOM 875 C CA . THR A 1 110 ? -12.995 3.148 -0.461 1.00 86.94 110 THR A CA 1
ATOM 876 C C . THR A 1 110 ? -13.232 1.641 -0.561 1.00 86.94 110 THR A C 1
ATOM 878 O O . THR A 1 110 ? -13.531 1.008 0.449 1.00 86.94 110 THR A O 1
ATOM 881 N N . ASP A 1 111 ? -13.001 1.043 -1.734 1.00 89.25 111 ASP A N 1
ATOM 882 C CA . ASP A 1 111 ? -13.171 -0.400 -1.961 1.00 89.25 111 ASP A CA 1
ATOM 883 C C . ASP A 1 111 ? -12.190 -1.229 -1.118 1.00 89.25 111 ASP A C 1
ATOM 885 O O . ASP A 1 111 ? -12.490 -2.337 -0.663 1.00 89.25 111 ASP A O 1
ATOM 889 N N . VAL A 1 112 ? -10.982 -0.701 -0.908 1.00 90.38 112 VAL A N 1
ATOM 890 C CA . VAL A 1 112 ? -9.967 -1.337 -0.066 1.00 90.38 112 VAL A CA 1
ATOM 891 C C . VAL A 1 112 ? -10.331 -1.215 1.407 1.00 90.38 112 VAL A C 1
ATOM 893 O O . VAL A 1 112 ? -10.212 -2.195 2.149 1.00 90.38 112 VAL A O 1
ATOM 896 N N . ALA A 1 113 ? -10.796 -0.041 1.836 1.00 89.69 113 ALA A N 1
ATOM 897 C CA . ALA A 1 113 ? -11.217 0.178 3.210 1.00 89.69 113 ALA A CA 1
ATOM 898 C C . ALA A 1 113 ? -12.414 -0.698 3.591 1.00 89.69 113 ALA A C 1
ATOM 900 O O . ALA A 1 113 ? -12.397 -1.327 4.654 1.00 89.69 113 ALA A O 1
ATOM 901 N N . GLU A 1 114 ? -13.402 -0.813 2.704 1.00 91.38 114 GLU A N 1
ATOM 902 C CA . GLU A 1 114 ? -14.545 -1.706 2.881 1.00 91.38 114 GLU A CA 1
ATOM 903 C C . GLU A 1 114 ? -14.086 -3.164 3.020 1.00 91.38 114 GLU A C 1
ATOM 905 O O . GLU A 1 114 ? -14.468 -3.853 3.973 1.00 91.38 114 GLU A O 1
ATOM 910 N N . TYR A 1 115 ? -13.216 -3.637 2.121 1.00 92.88 115 TYR A N 1
ATOM 911 C CA . TYR A 1 115 ? -12.710 -5.009 2.158 1.00 92.88 115 TYR A CA 1
ATOM 912 C C . TYR A 1 115 ? -11.946 -5.313 3.457 1.00 92.88 115 TYR A C 1
ATOM 914 O O . TYR A 1 115 ? -12.166 -6.348 4.095 1.00 92.88 115 TYR A O 1
ATOM 922 N N . LEU A 1 116 ? -11.091 -4.390 3.904 1.00 90.38 116 LEU A N 1
ATOM 923 C CA . LEU A 1 116 ? -10.361 -4.496 5.170 1.00 90.38 116 LEU A CA 1
ATOM 924 C C . LEU A 1 116 ? -11.300 -4.523 6.383 1.00 90.38 116 LEU A C 1
ATOM 926 O O . LEU A 1 116 ? -11.097 -5.314 7.311 1.00 90.38 116 LEU A O 1
ATOM 930 N N . TYR A 1 117 ? -12.341 -3.689 6.379 1.00 90.38 117 TYR A N 1
ATOM 931 C CA . TYR A 1 117 ? -13.304 -3.593 7.473 1.00 90.38 117 TYR A CA 1
ATOM 932 C C . TYR A 1 117 ? -14.196 -4.841 7.583 1.00 90.38 117 TYR A C 1
ATOM 934 O O . TYR A 1 117 ? -14.349 -5.444 8.663 1.00 90.38 117 TYR A O 1
ATOM 942 N N . SER A 1 118 ? -14.785 -5.233 6.456 1.00 90.81 118 SER A N 1
ATOM 943 C CA . SER A 1 118 ? -15.793 -6.285 6.367 1.00 90.81 118 SER A CA 1
ATOM 944 C C . SER A 1 118 ? -15.146 -7.663 6.438 1.00 90.81 118 SER A C 1
ATOM 946 O O . SER A 1 118 ? -15.414 -8.421 7.381 1.00 90.81 118 SER A O 1
ATOM 948 N N . SER A 1 119 ? -14.222 -7.945 5.518 1.00 90.31 119 SER A N 1
ATOM 949 C CA . SER A 1 119 ? -13.633 -9.274 5.324 1.00 90.31 119 SER A CA 1
ATOM 950 C C . SER A 1 119 ? -12.538 -9.604 6.337 1.00 90.31 119 SER A C 1
ATOM 952 O O . SER A 1 119 ? -12.339 -10.778 6.631 1.00 90.31 119 SER A O 1
ATOM 954 N N . LYS A 1 120 ? -11.854 -8.593 6.903 1.00 89.25 120 LYS A N 1
ATOM 955 C CA . LYS A 1 120 ? -10.679 -8.761 7.792 1.00 89.25 120 LYS A CA 1
ATOM 956 C C . LYS A 1 120 ? -9.677 -9.773 7.213 1.00 89.25 120 LYS A C 1
ATOM 958 O O . LYS A 1 120 ? -9.383 -10.780 7.863 1.00 89.25 120 LYS A O 1
ATOM 963 N N . PRO A 1 121 ? -9.213 -9.532 5.979 1.00 93.88 121 PRO A N 1
ATOM 964 C CA . PRO A 1 121 ? -8.391 -10.482 5.250 1.00 93.88 121 PRO A CA 1
ATOM 965 C C . PRO A 1 121 ? -7.045 -10.692 5.948 1.00 93.88 121 PRO A C 1
ATOM 967 O O . PRO A 1 121 ? -6.561 -9.819 6.670 1.00 93.88 121 PRO A O 1
ATOM 970 N N . ASP A 1 122 ? -6.413 -11.831 5.688 1.00 94.00 122 ASP A N 1
ATOM 971 C CA . ASP A 1 122 ? -4.971 -11.961 5.865 1.00 94.00 122 ASP A CA 1
ATOM 972 C C . ASP A 1 122 ? -4.220 -11.150 4.789 1.00 94.00 122 ASP A C 1
ATOM 974 O O . ASP A 1 122 ? -4.806 -10.625 3.834 1.00 94.00 122 ASP A O 1
ATOM 978 N N . ILE A 1 123 ? -2.901 -11.037 4.944 1.00 92.44 123 ILE A N 1
ATOM 979 C CA . ILE A 1 123 ? -2.072 -10.239 4.040 1.00 92.44 123 ILE A CA 1
ATOM 980 C C . ILE A 1 123 ? -2.089 -10.752 2.592 1.00 92.44 123 ILE A C 1
ATOM 982 O O . ILE A 1 123 ? -2.064 -9.939 1.666 1.00 92.44 123 ILE A O 1
ATOM 986 N N . ASP A 1 124 ? -2.165 -12.064 2.368 1.00 92.62 124 ASP A N 1
ATOM 987 C CA . ASP A 1 124 ? -2.146 -12.640 1.022 1.00 92.62 124 ASP A CA 1
ATOM 988 C C . ASP A 1 124 ? -3.488 -12.400 0.328 1.00 92.62 124 ASP A C 1
ATOM 990 O O . ASP A 1 124 ? -3.529 -12.018 -0.844 1.00 92.62 124 ASP A O 1
ATOM 994 N N . SER A 1 125 ? -4.591 -12.540 1.067 1.00 95.06 125 SER A N 1
ATOM 995 C CA . SER A 1 125 ? -5.937 -12.197 0.600 1.00 95.06 125 SER A CA 1
ATOM 996 C C . SER A 1 125 ? -6.049 -10.715 0.225 1.00 95.06 125 SER A C 1
ATOM 998 O O . SER A 1 125 ? -6.516 -10.393 -0.869 1.00 95.06 125 SER A O 1
ATOM 1000 N N . LEU A 1 126 ? -5.543 -9.808 1.073 1.00 94.19 126 LEU A N 1
ATOM 1001 C CA . LEU A 1 126 ? -5.497 -8.374 0.767 1.00 94.19 126 LEU A CA 1
ATOM 1002 C C . LEU A 1 126 ? -4.640 -8.080 -0.465 1.00 94.19 126 LEU A C 1
ATOM 1004 O O . LEU A 1 126 ? -5.050 -7.310 -1.329 1.00 94.19 126 LEU A O 1
ATOM 1008 N N . THR A 1 127 ? -3.461 -8.695 -0.555 1.00 91.56 127 THR A N 1
ATOM 1009 C CA . THR A 1 127 ? -2.544 -8.487 -1.680 1.00 91.56 127 THR A CA 1
ATOM 1010 C C . THR A 1 127 ? -3.168 -8.963 -2.988 1.00 91.56 127 THR A C 1
ATOM 1012 O O . THR A 1 127 ? -3.082 -8.271 -3.997 1.00 91.56 127 THR A O 1
ATOM 1015 N N . ASN A 1 128 ? -3.845 -10.114 -2.989 1.00 93.56 128 ASN A N 1
ATOM 1016 C CA . ASN A 1 128 ? -4.545 -10.604 -4.174 1.00 93.56 128 ASN A CA 1
ATOM 1017 C C . ASN A 1 128 ? -5.672 -9.654 -4.597 1.00 93.56 128 ASN A C 1
ATOM 1019 O O . ASN A 1 128 ? -5.698 -9.236 -5.755 1.00 93.56 128 ASN A O 1
ATOM 1023 N N . TYR A 1 129 ? -6.534 -9.256 -3.660 1.00 93.88 129 TYR A N 1
ATOM 1024 C CA . TYR A 1 129 ? -7.625 -8.326 -3.937 1.00 93.88 129 TYR A CA 1
ATOM 1025 C C . TYR A 1 129 ? -7.107 -6.989 -4.487 1.00 93.88 129 TYR A C 1
ATOM 1027 O O . TYR A 1 129 ? -7.477 -6.568 -5.582 1.00 93.88 129 TYR A O 1
ATOM 1035 N N . LEU A 1 130 ? -6.170 -6.348 -3.786 1.00 92.00 130 LEU A N 1
ATOM 1036 C CA . LEU A 1 130 ? -5.644 -5.042 -4.177 1.00 92.00 130 LEU A CA 1
ATOM 1037 C C . LEU A 1 130 ? -4.842 -5.105 -5.487 1.00 92.00 130 LEU A C 1
ATOM 1039 O O . LEU A 1 130 ? -5.015 -4.270 -6.378 1.00 92.00 130 LEU A O 1
ATOM 1043 N N . CYS A 1 131 ? -3.956 -6.091 -5.629 1.00 91.38 131 CYS A N 1
ATOM 1044 C CA . CYS A 1 131 ? -2.952 -6.090 -6.692 1.00 91.38 131 CYS A CA 1
ATOM 1045 C C . CYS A 1 131 ? -3.354 -6.837 -7.956 1.00 91.38 131 CYS A C 1
ATOM 1047 O O . CYS A 1 131 ? -2.863 -6.510 -9.039 1.00 91.38 131 CYS A O 1
ATOM 1049 N N . LYS A 1 132 ? -4.248 -7.822 -7.854 1.00 90.69 132 LYS A N 1
ATOM 1050 C CA . LYS A 1 132 ? -4.740 -8.585 -9.010 1.00 90.69 132 LYS A CA 1
ATOM 1051 C C . LYS A 1 132 ? -6.154 -8.174 -9.388 1.00 90.69 132 LYS A C 1
ATOM 1053 O O . LYS A 1 132 ? -6.435 -7.991 -10.574 1.00 90.69 132 LYS A O 1
ATOM 1058 N N . ASP A 1 133 ? -7.034 -7.982 -8.409 1.00 90.62 133 ASP A N 1
ATOM 1059 C CA . ASP A 1 133 ? -8.449 -7.748 -8.699 1.00 90.62 133 ASP A CA 1
ATOM 1060 C C . ASP A 1 133 ? -8.754 -6.268 -8.922 1.00 90.62 133 ASP A C 1
ATOM 1062 O O . ASP A 1 133 ? -9.398 -5.932 -9.915 1.00 90.62 133 ASP A O 1
ATOM 1066 N N . LEU A 1 134 ? -8.230 -5.386 -8.078 1.00 90.44 134 LEU A N 1
ATOM 1067 C CA . LEU A 1 134 ? -8.551 -3.962 -8.102 1.00 90.44 134 LEU A CA 1
ATOM 1068 C C . LEU A 1 134 ? -7.633 -3.176 -9.054 1.00 90.44 134 LEU A C 1
ATOM 1070 O O . LEU A 1 134 ? -8.074 -2.681 -10.088 1.00 90.44 134 LEU A O 1
ATOM 1074 N N . SER A 1 135 ? -6.329 -3.128 -8.761 1.00 87.06 135 SER A N 1
ATOM 1075 C CA . SER A 1 135 ? -5.359 -2.309 -9.516 1.00 87.06 135 SER A CA 1
ATOM 1076 C C . SER A 1 135 ? -4.880 -2.942 -10.823 1.00 87.06 135 SER A C 1
ATOM 1078 O O . SER A 1 135 ? -4.291 -2.262 -11.664 1.00 87.06 135 SER A O 1
ATOM 1080 N N . LYS A 1 136 ? -5.077 -4.258 -10.987 1.00 89.06 136 LYS A N 1
ATOM 1081 C CA . LYS A 1 136 ? -4.563 -5.057 -12.116 1.00 89.06 136 LYS A CA 1
ATOM 1082 C C . LYS A 1 136 ? -3.033 -5.031 -12.270 1.00 89.06 136 LYS A C 1
ATOM 1084 O O . LYS A 1 136 ? -2.509 -5.506 -13.281 1.00 89.06 136 LYS A O 1
ATOM 1089 N N . ALA A 1 137 ? -2.311 -4.523 -11.271 1.00 86.88 137 ALA A N 1
ATOM 1090 C CA . ALA A 1 137 ? -0.864 -4.350 -11.301 1.00 86.88 137 ALA A CA 1
ATOM 1091 C C . ALA A 1 137 ? -0.116 -5.684 -11.463 1.00 86.88 137 ALA A C 1
ATOM 1093 O O . ALA A 1 137 ? 0.877 -5.754 -12.180 1.00 86.88 137 ALA A O 1
ATOM 1094 N N . CYS A 1 138 ? -0.629 -6.760 -10.862 1.00 88.12 138 CYS A N 1
ATOM 1095 C CA . CYS A 1 138 ? -0.014 -8.089 -10.852 1.00 88.12 138 CYS A CA 1
ATOM 1096 C C . CYS A 1 138 ? -0.624 -9.082 -11.855 1.00 88.12 138 CYS A C 1
ATOM 1098 O O . CYS A 1 138 ? -0.554 -10.296 -11.656 1.00 88.12 138 CYS A O 1
ATOM 1100 N N . ASN A 1 139 ? -1.210 -8.597 -12.954 1.00 85.69 139 ASN A N 1
ATOM 1101 C CA . ASN A 1 139 ? -1.807 -9.462 -13.980 1.00 85.69 139 ASN A CA 1
ATOM 1102 C C . ASN A 1 139 ? -0.783 -10.202 -14.855 1.00 85.69 139 ASN A C 1
ATOM 1104 O O . ASN A 1 139 ? -1.140 -11.143 -15.564 1.00 85.69 139 ASN A O 1
ATOM 1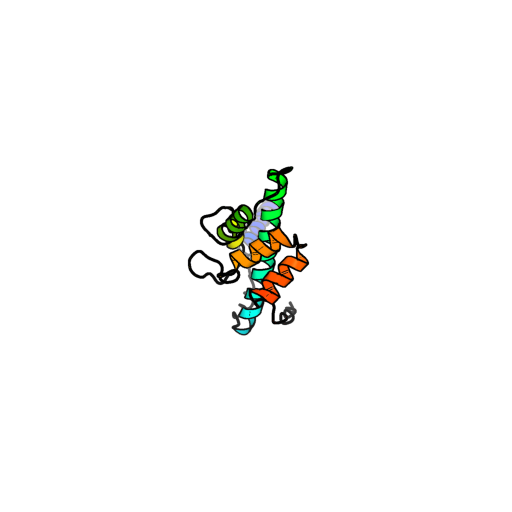108 N N . THR A 1 140 ? 0.483 -9.785 -14.828 1.00 80.62 140 THR A N 1
ATOM 1109 C CA . THR A 1 140 ? 1.563 -10.404 -15.606 1.00 80.62 140 THR A CA 1
ATOM 1110 C C . THR A 1 140 ? 2.625 -10.961 -14.669 1.00 80.62 140 THR A C 1
ATOM 1112 O O . THR A 1 140 ? 2.981 -10.336 -13.672 1.00 80.62 140 THR A O 1
ATOM 1115 N N . LYS A 1 141 ? 3.120 -12.168 -14.965 1.00 70.81 141 LYS A N 1
ATOM 1116 C CA . LYS A 1 141 ? 4.180 -12.790 -14.163 1.00 70.81 141 LYS A CA 1
ATOM 1117 C C . LYS A 1 141 ? 5.525 -12.135 -14.485 1.00 70.81 141 LYS A C 1
ATOM 1119 O O . LYS A 1 141 ? 5.849 -12.089 -15.672 1.00 70.81 141 LYS A O 1
ATOM 1124 N N . PRO A 1 142 ? 6.312 -11.712 -13.476 1.00 68.44 142 PRO A N 1
ATOM 1125 C CA . PRO A 1 142 ? 7.649 -11.172 -13.687 1.00 68.44 142 PRO A CA 1
ATOM 1126 C C . PRO A 1 142 ? 8.509 -12.085 -14.563 1.00 68.44 142 PRO A C 1
ATOM 1128 O O . PRO A 1 142 ? 8.470 -13.310 -14.389 1.00 68.44 142 PRO A O 1
ATOM 1131 N N . PRO A 1 143 ? 9.298 -11.521 -15.490 1.00 69.62 143 PRO A N 1
ATOM 1132 C CA . PRO A 1 143 ? 10.229 -12.284 -16.277 1.00 69.62 143 PRO A CA 1
ATOM 1133 C C . PRO A 1 143 ? 11.331 -12.762 -15.325 1.00 69.62 143 PRO A C 1
ATOM 1135 O O . PRO A 1 143 ? 11.664 -12.075 -14.352 1.00 69.62 143 PRO A O 1
ATOM 1138 N N . PRO A 1 144 ? 11.896 -13.955 -15.555 1.00 68.94 144 PRO A N 1
ATOM 1139 C CA . PRO A 1 144 ? 12.970 -14.454 -14.713 1.00 68.94 144 PRO A CA 1
ATOM 1140 C C . PRO A 1 144 ? 14.149 -13.478 -14.752 1.00 68.94 144 PRO A C 1
ATOM 1142 O O . PRO A 1 144 ? 14.646 -13.145 -15.830 1.00 68.94 144 PRO A O 1
ATOM 1145 N N . VAL A 1 145 ? 14.590 -13.026 -13.572 1.00 63.53 145 VAL A N 1
ATOM 1146 C CA . VAL A 1 145 ? 15.743 -12.126 -13.442 1.00 63.53 145 VAL A CA 1
ATOM 1147 C C . VAL A 1 145 ? 16.945 -12.791 -14.121 1.00 63.53 145 VAL A C 1
ATOM 1149 O O . VAL A 1 145 ? 17.293 -13.920 -13.750 1.00 63.53 145 VAL A O 1
ATOM 1152 N N . PRO A 1 146 ? 17.586 -12.139 -15.110 1.00 65.94 146 PRO A N 1
ATOM 1153 C CA . PRO A 1 146 ? 18.776 -12.686 -15.737 1.00 65.94 146 PRO A CA 1
ATOM 1154 C C . PRO A 1 146 ? 19.835 -12.964 -14.671 1.00 65.94 146 PRO A C 1
ATOM 1156 O O . PRO A 1 146 ? 20.205 -12.077 -13.900 1.00 65.94 146 PRO A O 1
ATOM 1159 N N . LYS A 1 147 ? 20.341 -14.199 -14.619 1.00 67.25 147 LYS A N 1
ATOM 1160 C CA . LYS A 1 147 ? 21.506 -14.512 -13.790 1.00 67.25 147 LYS A CA 1
ATOM 1161 C C . LYS A 1 147 ? 22.688 -13.758 -14.387 1.00 67.25 147 LYS A C 1
ATOM 1163 O O . LYS A 1 147 ? 23.152 -14.107 -15.469 1.00 67.25 147 LYS A O 1
ATOM 1168 N N . VAL A 1 148 ? 23.148 -12.709 -13.711 1.00 64.44 148 VAL A N 1
ATOM 1169 C CA . VAL A 1 148 ? 24.390 -12.029 -14.083 1.00 64.44 148 VAL A CA 1
ATOM 1170 C C . VAL A 1 148 ? 25.514 -13.051 -13.913 1.00 64.44 148 VAL A C 1
ATOM 1172 O O . VAL A 1 148 ? 25.856 -13.411 -12.789 1.00 64.44 148 VAL A O 1
ATOM 1175 N N . ILE A 1 149 ? 26.043 -13.570 -15.022 1.00 52.84 149 ILE A N 1
ATOM 1176 C CA . ILE A 1 149 ? 27.260 -14.385 -15.014 1.00 52.84 149 ILE A CA 1
ATOM 1177 C C . ILE A 1 149 ? 28.401 -13.405 -14.750 1.00 52.84 149 ILE A C 1
ATOM 1179 O O . ILE A 1 149 ? 28.799 -12.649 -15.633 1.00 52.84 149 ILE A O 1
ATOM 1183 N N . ILE A 1 150 ? 28.850 -13.354 -13.500 1.00 54.16 150 ILE A N 1
ATOM 1184 C CA . ILE A 1 150 ? 30.057 -12.632 -13.110 1.00 54.16 150 ILE A CA 1
ATOM 1185 C C . ILE A 1 150 ? 31.209 -13.585 -13.442 1.00 54.16 150 ILE A C 1
ATOM 1187 O O . ILE A 1 150 ? 31.379 -14.581 -12.742 1.00 54.16 150 ILE A O 1
ATOM 1191 N N . ASN A 1 151 ? 31.913 -13.329 -14.543 1.00 45.00 151 ASN A N 1
ATOM 1192 C CA . ASN A 1 151 ? 33.130 -14.045 -14.930 1.00 45.00 151 ASN A CA 1
ATOM 1193 C C . ASN A 1 151 ? 34.338 -13.139 -14.706 1.00 45.00 151 ASN A C 1
ATOM 1195 O O . ASN A 1 151 ? 34.219 -11.940 -15.054 1.00 45.00 151 ASN A O 1
#

Foldseek 3Di:
DVVVVVVVVVVVVVVVPPPPDPPPPDPPDDDDPVCVLVLLLVVLLVLLVLLLVVLVVVCVVPPPDGDDLVNSLVLLVQCFAPVHPSVPVVVVGDADDDPRGHVQCPPCSSVLSCCCRPVVDDSVVSSCCSRCPPRVSCVDDDDPDDDPPPD

Sequence (151 aa):
MKGVFWLLVVSVVIASWIPLSHCAKKPVGIARKEDVPYIKCQVCEILAKQLYQQVQSKKAEISPKKISEYQIIEIAENVCNLKKVEADWILRIDIVEKADRLEVLGYSDTDVAEYLYSSKPDIDSLTNYLCKDLSKACNTKPPPVPKVIIN

Secondary structure (DSSP, 8-state):
-HHHHHHHHHHHHHHTTS----------PPPPGGGHHHHHHHHHHHHHHHHHHHHHHHHHHHTTSPPPHHHHHHHHHHHT-TTSGGGTTGGGS---EETTEETTTTT-HHHHHHHHHHH---HHHHHHIIIIIIS-TTSSPPPPPP-----

Organism: Medicago truncatula (NCBI:txid3880)

Solvent-accessible surface area (backbone atoms only — not comparable to full-atom values): 9094 Å² total; per-residue (Å²): 115,71,66,61,53,52,53,54,55,53,54,54,58,61,61,73,70,59,82,91,70,84,76,74,76,69,82,78,78,76,90,54,78,84,50,51,56,43,52,44,23,54,53,33,51,52,49,40,51,52,53,51,51,53,54,52,52,53,38,61,72,47,55,92,51,80,76,52,54,68,61,40,36,54,48,51,56,33,45,37,25,70,91,31,80,67,12,57,68,56,81,78,54,95,73,78,70,56,82,67,33,52,63,66,60,66,90,42,45,61,66,50,20,49,46,52,62,72,67,59,58,55,71,67,56,43,31,44,45,49,21,46,67,68,51,46,31,48,74,58,81,70,75,82,78,78,79,80,82,85,126

pLDDT: mean 79.62, std 12.67, range [45.0, 95.06]

Radius of gyration: 25.57 Å; Cα contacts (8 Å, |Δi|>4): 117; chains: 1; bounding box: 86×29×44 Å

Mean predicted aligned error: 12.41 Å

Nearest PDB structures (foldseek):
  3tou-assembly1_B  TM=2.487E-01  e=7.402E+00  Ralstonia solanacearum